Protein AF-A0A3S3B0A4-F1 (afdb_monomer_lite)

pLDDT: mean 95.3, std 5.02, range [60.41, 98.44]

Secondary structure (DSSP, 8-state):
---PPPPSS-HHHHHHHHHHHH--TT-TTSHHHHHHHHHHHHTTT--SS-----SSPPPSS-------------HHHHHHHHHHHHHTT--HHHHHHH-

Organism: NCBI:txid2487352

Foldseek 3Di:
DDPDDDDPDDVVNVVVVCDVQQDDCVDCPGVVVVVVVVCCVVCPPDDPDDPDPDPDDDDPDDPPDDDDDDDDDDPVVLVVLCVVCVVVVHDSVVSVVVD

InterPro domains:
  IPR001242 Condensation domain [PF00668] (9-99)
  IPR023213 Chloramphenicol acetyltransferase-like domain superfamily [G3DSA:3.30.559.10] (4-28)

Structure (mmCIF, N/CA/C/O backbone):
data_AF-A0A3S3B0A4-F1
#
_entry.id   AF-A0A3S3B0A4-F1
#
loop_
_atom_site.group_PDB
_atom_site.id
_atom_site.type_symbol
_atom_site.label_atom_id
_atom_site.label_alt_id
_atom_site.label_comp_id
_atom_site.label_asym_id
_atom_site.label_entity_id
_atom_site.label_seq_id
_atom_site.pdbx_PDB_ins_code
_atom_site.Cartn_x
_atom_site.Cartn_y
_atom_site.Cartn_z
_atom_site.occupancy
_atom_site.B_iso_or_equiv
_atom_site.auth_seq_id
_atom_site.auth_comp_id
_atom_site.auth_asym_id
_atom_site.auth_atom_id
_atom_site.pdbx_PDB_model_num
ATOM 1 N N . VAL A 1 1 ? 31.625 -20.450 12.602 1.00 60.41 1 VAL A N 1
ATOM 2 C CA . VAL A 1 1 ? 30.545 -19.843 11.789 1.00 60.41 1 VAL A CA 1
ATOM 3 C C . VAL A 1 1 ? 29.697 -20.993 11.261 1.00 60.41 1 VAL A C 1
ATOM 5 O O . VAL A 1 1 ? 30.311 -21.925 10.752 1.00 60.41 1 VAL A O 1
ATOM 8 N N . PRO A 1 2 ? 28.370 -21.040 11.469 1.00 75.94 2 PRO A N 1
ATOM 9 C CA . PRO A 1 2 ? 27.560 -22.140 10.943 1.00 75.94 2 PRO A CA 1
ATOM 10 C C . PRO A 1 2 ? 27.639 -22.168 9.406 1.00 75.94 2 PRO A C 1
ATOM 12 O O . PRO A 1 2 ? 27.612 -21.119 8.766 1.00 75.94 2 PRO A O 1
ATOM 15 N N . GLY A 1 3 ? 27.791 -23.360 8.822 1.00 81.19 3 GLY A N 1
ATOM 16 C CA . GLY A 1 3 ? 27.944 -23.572 7.377 1.00 81.19 3 GLY A CA 1
ATOM 17 C C . GLY A 1 3 ? 26.611 -23.518 6.636 1.00 81.19 3 GLY A C 1
ATOM 18 O O . GLY A 1 3 ? 26.149 -24.533 6.125 1.00 81.19 3 GLY A O 1
ATOM 19 N N . TRP A 1 4 ? 25.955 -22.360 6.636 1.00 87.25 4 TRP A N 1
ATOM 20 C CA . TRP A 1 4 ? 24.716 -22.180 5.884 1.00 87.25 4 TRP A CA 1
ATOM 21 C C . TRP A 1 4 ? 24.978 -22.230 4.381 1.00 87.25 4 TRP A C 1
ATOM 23 O O . TRP A 1 4 ? 25.964 -21.679 3.890 1.00 87.25 4 TRP A O 1
ATOM 33 N N . ALA A 1 5 ? 24.076 -22.892 3.658 1.00 88.88 5 ALA A N 1
ATOM 34 C CA . ALA A 1 5 ? 24.095 -22.874 2.206 1.00 88.88 5 ALA A CA 1
ATOM 35 C C . ALA A 1 5 ? 23.840 -21.440 1.702 1.00 88.88 5 ALA A C 1
ATOM 37 O O . ALA A 1 5 ? 23.021 -20.727 2.294 1.00 88.88 5 ALA A O 1
ATOM 38 N N . PRO A 1 6 ? 24.523 -21.005 0.630 1.00 89.44 6 PRO A N 1
ATOM 39 C CA . PRO A 1 6 ? 24.273 -19.696 0.045 1.00 89.44 6 PRO A CA 1
ATOM 40 C C . PRO A 1 6 ? 22.830 -19.604 -0.469 1.00 89.44 6 PRO A C 1
ATOM 42 O O . PRO A 1 6 ? 22.268 -20.590 -0.950 1.00 89.44 6 PRO A O 1
ATOM 45 N N . LEU A 1 7 ? 22.231 -18.411 -0.382 1.00 94.06 7 LEU A N 1
ATOM 46 C CA . LEU A 1 7 ? 20.914 -18.163 -0.973 1.00 94.06 7 LEU A CA 1
ATOM 47 C C . LEU A 1 7 ? 21.006 -18.306 -2.496 1.00 94.06 7 LEU A C 1
ATOM 49 O O . LEU A 1 7 ? 21.923 -17.767 -3.116 1.00 94.06 7 LEU A O 1
ATOM 53 N N . ALA A 1 8 ? 20.027 -18.993 -3.084 1.00 95.19 8 ALA A N 1
ATOM 54 C CA . ALA A 1 8 ? 19.973 -19.247 -4.523 1.00 95.19 8 ALA A CA 1
ATOM 55 C C . ALA A 1 8 ? 19.776 -17.974 -5.366 1.00 95.19 8 ALA A C 1
ATOM 57 O O . ALA A 1 8 ? 20.105 -17.969 -6.545 1.00 95.19 8 ALA A O 1
ATOM 58 N N . VAL A 1 9 ? 19.230 -16.917 -4.759 1.00 96.44 9 VAL A N 1
ATOM 59 C CA . VAL A 1 9 ? 18.972 -15.620 -5.386 1.00 96.44 9 VAL A CA 1
ATOM 60 C C . VAL A 1 9 ? 19.429 -14.541 -4.417 1.00 96.44 9 VAL A C 1
ATOM 62 O O . VAL A 1 9 ? 19.062 -14.553 -3.239 1.00 96.44 9 VAL A O 1
ATOM 65 N N . GLN A 1 10 ? 20.241 -13.618 -4.910 1.00 96.38 10 GLN A N 1
ATOM 66 C CA . GLN A 1 10 ? 20.664 -12.420 -4.205 1.00 96.38 10 GLN A CA 1
ATOM 67 C C . GLN A 1 10 ? 19.788 -11.237 -4.619 1.00 96.38 10 GLN A C 1
ATOM 69 O O . GLN A 1 10 ? 19.143 -11.234 -5.666 1.00 96.38 10 GLN A O 1
ATOM 74 N N . TYR A 1 11 ? 19.798 -10.171 -3.823 1.00 96.69 11 TYR A N 1
ATOM 75 C CA . TYR A 1 11 ? 19.041 -8.963 -4.160 1.00 96.69 11 TYR A CA 1
ATOM 76 C C . TYR A 1 11 ? 19.479 -8.339 -5.500 1.00 96.69 11 TYR A C 1
ATOM 78 O O . TYR A 1 11 ? 18.660 -7.773 -6.219 1.00 96.69 11 TYR A O 1
ATOM 86 N N . ALA A 1 12 ? 20.756 -8.492 -5.872 1.00 97.19 12 ALA A N 1
ATOM 87 C CA . ALA A 1 12 ? 21.257 -8.070 -7.179 1.00 97.19 12 ALA A CA 1
ATOM 88 C C . ALA A 1 12 ? 20.583 -8.834 -8.332 1.00 97.19 12 ALA A C 1
ATOM 90 O O . ALA A 1 12 ? 20.210 -8.220 -9.329 1.00 97.19 12 ALA A O 1
ATOM 91 N N . ASP A 1 13 ? 20.365 -10.142 -8.169 1.00 97.81 13 ASP A N 1
ATOM 92 C CA . ASP A 1 13 ? 19.668 -10.966 -9.159 1.00 97.81 13 ASP A CA 1
ATOM 93 C C . ASP A 1 13 ? 18.209 -10.519 -9.300 1.00 97.81 13 ASP A C 1
ATOM 95 O O . ASP A 1 13 ? 17.715 -10.370 -10.415 1.00 97.81 13 ASP A O 1
ATOM 99 N N . TYR A 1 14 ? 17.541 -10.208 -8.181 1.00 97.25 14 TYR A N 1
ATOM 100 C CA . TYR A 1 14 ? 16.192 -9.633 -8.195 1.00 97.25 14 TYR A CA 1
ATOM 101 C C . TYR A 1 14 ? 16.146 -8.284 -8.924 1.00 97.25 14 TYR A C 1
ATOM 103 O O . TYR A 1 14 ? 15.239 -8.054 -9.716 1.00 97.25 14 TYR A O 1
ATOM 111 N N . ALA A 1 15 ? 17.115 -7.395 -8.694 1.00 97.75 15 ALA A N 1
ATOM 112 C CA . ALA A 1 15 ? 17.156 -6.091 -9.356 1.00 97.75 15 ALA A CA 1
ATOM 113 C C . ALA A 1 15 ? 17.357 -6.219 -10.877 1.00 97.75 15 ALA A C 1
ATOM 115 O O . ALA A 1 15 ? 16.724 -5.501 -11.654 1.00 97.75 15 ALA A O 1
ATOM 116 N N . LEU A 1 16 ? 18.213 -7.151 -11.310 1.00 97.81 16 LEU A N 1
ATOM 117 C CA . LEU A 1 16 ? 18.406 -7.458 -12.728 1.00 97.81 16 LEU A CA 1
ATOM 118 C C . LEU A 1 16 ? 17.137 -8.054 -13.345 1.00 97.81 16 LEU A C 1
ATOM 120 O O . LEU A 1 16 ? 16.693 -7.574 -14.387 1.00 97.81 16 LEU A O 1
ATOM 124 N N . TRP A 1 17 ? 16.528 -9.028 -12.667 1.00 97.75 17 TRP A N 1
ATOM 125 C CA . TRP A 1 17 ? 15.265 -9.642 -13.069 1.00 97.75 17 TRP A CA 1
ATOM 126 C C . TRP A 1 17 ? 14.130 -8.618 -13.166 1.00 97.75 17 TRP A C 1
ATOM 128 O O . TRP A 1 17 ? 13.398 -8.606 -14.150 1.00 97.75 17 TRP A O 1
ATOM 138 N N . GLN A 1 18 ? 14.001 -7.717 -12.189 1.00 97.31 18 GLN A N 1
ATOM 139 C CA . GLN A 1 18 ? 12.970 -6.683 -12.190 1.00 97.31 18 GLN A CA 1
ATOM 140 C C . GLN A 1 18 ? 13.115 -5.780 -13.418 1.00 97.31 18 GLN A C 1
ATOM 142 O O . GLN A 1 18 ? 12.124 -5.509 -14.089 1.00 97.31 18 GLN A O 1
ATOM 147 N N . ARG A 1 19 ? 14.340 -5.345 -13.740 1.00 95.25 19 ARG A N 1
ATOM 148 C CA . ARG A 1 19 ? 14.602 -4.529 -14.934 1.00 95.25 19 ARG A CA 1
ATOM 149 C C . ARG A 1 19 ? 14.251 -5.270 -16.225 1.00 95.25 19 ARG A C 1
ATOM 151 O O . ARG A 1 19 ? 13.691 -4.665 -17.129 1.00 95.25 19 ARG A O 1
ATOM 158 N N . GLU A 1 20 ? 14.583 -6.554 -16.311 1.00 96.69 20 GLU A N 1
ATOM 159 C CA . GLU A 1 20 ? 14.268 -7.385 -17.477 1.00 96.69 20 GLU A CA 1
ATOM 160 C C . GLU A 1 20 ? 12.755 -7.574 -17.654 1.00 96.69 20 GLU A C 1
ATOM 162 O O . GLU A 1 20 ? 12.230 -7.339 -18.737 1.00 96.69 20 GLU A O 1
ATOM 167 N N . VAL A 1 21 ? 12.044 -7.947 -16.586 1.00 97.00 21 VAL A N 1
ATOM 168 C CA . VAL A 1 21 ? 10.604 -8.249 -16.631 1.00 97.00 21 VAL A CA 1
ATOM 169 C C . VAL A 1 21 ? 9.748 -7.004 -16.830 1.00 97.00 21 VAL A C 1
ATOM 171 O O . VAL A 1 21 ? 8.729 -7.067 -17.516 1.00 97.00 21 VAL A O 1
ATOM 174 N N . LEU A 1 22 ? 10.130 -5.877 -16.226 1.00 97.12 22 LEU A N 1
ATOM 175 C CA . LEU A 1 22 ? 9.403 -4.623 -16.405 1.00 97.12 22 LEU A CA 1
ATOM 176 C C . LEU A 1 22 ? 9.503 -4.112 -17.848 1.00 97.12 22 LEU A C 1
ATOM 178 O O . LEU A 1 22 ? 8.526 -3.563 -18.357 1.00 97.12 22 LEU A O 1
ATOM 182 N N . GLY A 1 23 ? 10.631 -4.352 -18.521 1.00 96.12 23 GLY A N 1
ATOM 183 C CA . GLY A 1 23 ? 10.875 -3.887 -19.882 1.00 96.12 23 GLY A CA 1
ATOM 184 C C . GLY A 1 23 ? 11.177 -2.387 -19.941 1.00 96.12 23 GLY A C 1
ATOM 185 O O . GLY A 1 23 ? 11.752 -1.821 -19.011 1.00 96.12 23 GLY A O 1
ATOM 186 N N . SER A 1 24 ? 10.820 -1.749 -21.058 1.00 94.81 24 SER A N 1
ATOM 187 C CA . SER A 1 24 ? 11.099 -0.332 -21.322 1.00 94.81 24 SER A CA 1
ATOM 188 C C . SER A 1 24 ? 9.823 0.501 -21.353 1.00 94.81 24 SER A C 1
ATOM 190 O O . SER A 1 24 ? 8.852 0.103 -21.986 1.00 94.81 24 SER A O 1
ATOM 192 N N . GLU A 1 25 ? 9.844 1.697 -20.765 1.00 92.00 25 GLU A N 1
ATOM 193 C CA . GLU A 1 25 ? 8.731 2.655 -20.870 1.00 92.00 25 GLU A CA 1
ATOM 194 C C . GLU A 1 25 ? 8.470 3.117 -22.314 1.00 92.00 25 GLU A C 1
ATOM 196 O O . GLU A 1 25 ? 7.340 3.467 -22.644 1.00 92.00 25 GLU A O 1
ATOM 201 N N . ASP A 1 26 ? 9.489 3.065 -23.179 1.00 94.88 26 ASP A N 1
ATOM 202 C CA . ASP A 1 26 ? 9.373 3.410 -24.603 1.00 94.88 26 ASP A CA 1
ATOM 203 C C . ASP A 1 26 ? 8.709 2.304 -25.443 1.00 94.88 26 ASP A C 1
ATOM 205 O O . ASP A 1 26 ? 8.384 2.526 -26.610 1.00 94.88 26 ASP A O 1
ATOM 209 N N . ASP A 1 27 ? 8.524 1.108 -24.875 1.00 96.38 27 ASP A N 1
ATOM 210 C CA . ASP A 1 27 ? 7.794 0.004 -25.495 1.00 96.38 27 ASP A CA 1
ATOM 211 C C . ASP A 1 27 ? 6.367 -0.052 -24.918 1.00 96.38 27 ASP A C 1
ATOM 213 O O . ASP A 1 27 ? 6.203 -0.454 -23.760 1.00 96.38 27 ASP A O 1
ATOM 217 N N . PRO A 1 28 ? 5.324 0.320 -25.690 1.00 92.69 28 PRO A N 1
ATOM 218 C CA . PRO A 1 28 ? 3.940 0.337 -25.213 1.00 92.69 28 PRO A CA 1
ATOM 219 C C . PRO A 1 28 ? 3.412 -1.028 -24.759 1.00 92.69 28 PRO A C 1
ATOM 221 O O . PRO A 1 28 ? 2.481 -1.087 -23.954 1.00 92.69 28 PRO A O 1
ATOM 224 N N . GLU A 1 29 ? 3.996 -2.120 -25.256 1.00 94.75 29 GLU A N 1
ATOM 225 C CA . GLU A 1 29 ? 3.590 -3.482 -24.904 1.00 94.75 29 GLU A CA 1
ATOM 226 C C . GLU A 1 29 ? 4.280 -3.991 -23.629 1.00 94.75 29 GLU A C 1
ATOM 228 O O . GLU A 1 29 ? 3.904 -5.039 -23.090 1.00 94.75 29 GLU A O 1
ATOM 233 N N . SER A 1 30 ? 5.260 -3.246 -23.106 1.00 97.44 30 SER A N 1
ATOM 234 C CA . SER A 1 30 ? 5.969 -3.612 -21.886 1.00 97.44 30 SER A CA 1
ATOM 235 C C . SER A 1 30 ? 5.067 -3.564 -20.650 1.00 97.44 30 SER A C 1
ATOM 237 O O . SER A 1 30 ? 4.062 -2.847 -20.565 1.00 97.44 30 SER A O 1
ATOM 239 N N . VAL A 1 31 ? 5.459 -4.330 -19.630 1.00 97.12 31 VAL A N 1
ATOM 240 C CA . VAL A 1 31 ? 4.747 -4.359 -18.350 1.00 97.12 31 VAL A CA 1
ATOM 241 C C . VAL A 1 31 ? 4.797 -2.986 -17.678 1.00 97.12 31 VAL A C 1
ATOM 243 O O . VAL A 1 31 ? 3.775 -2.537 -17.152 1.00 97.12 31 VAL A O 1
ATOM 246 N N . ILE A 1 32 ? 5.948 -2.305 -17.715 1.00 97.69 32 ILE A N 1
ATOM 247 C CA . ILE A 1 32 ? 6.101 -0.990 -17.089 1.00 97.69 32 ILE A CA 1
ATOM 248 C C . ILE A 1 32 ? 5.238 0.070 -17.769 1.00 97.69 32 ILE A C 1
ATOM 250 O O . ILE A 1 32 ? 4.537 0.791 -17.062 1.00 97.69 32 ILE A O 1
ATOM 254 N N . ALA A 1 33 ? 5.196 0.123 -19.105 1.00 97.62 33 ALA A N 1
ATOM 255 C CA . ALA A 1 33 ? 4.400 1.116 -19.825 1.00 97.62 33 ALA A CA 1
ATOM 256 C C . ALA A 1 33 ? 2.910 0.998 -19.468 1.00 97.62 33 ALA A C 1
ATOM 258 O O . ALA A 1 33 ? 2.262 1.986 -19.114 1.00 97.62 33 ALA A O 1
ATOM 259 N N . ARG A 1 34 ? 2.384 -0.233 -19.446 1.00 96.81 34 ARG A N 1
ATOM 260 C CA . ARG A 1 34 ? 0.990 -0.506 -19.067 1.00 96.81 34 ARG A CA 1
ATOM 261 C C . ARG A 1 34 ? 0.683 -0.143 -17.612 1.00 96.81 34 ARG A C 1
ATOM 263 O O . ARG A 1 34 ? -0.383 0.403 -17.333 1.00 96.81 34 ARG A O 1
ATOM 270 N N . GLN A 1 35 ? 1.588 -0.445 -16.679 1.00 96.94 35 GLN A N 1
ATOM 271 C CA . GLN A 1 35 ? 1.400 -0.111 -15.262 1.00 96.94 35 GLN A CA 1
ATOM 272 C C . GLN A 1 35 ? 1.488 1.398 -15.008 1.00 96.94 35 GLN A C 1
ATOM 274 O O . GLN A 1 35 ? 0.684 1.933 -14.245 1.00 96.94 35 GLN A O 1
ATOM 279 N N . VAL A 1 36 ? 2.427 2.090 -15.656 1.00 96.88 36 VAL A N 1
ATOM 280 C CA . VAL A 1 36 ? 2.561 3.550 -15.575 1.00 96.88 36 VAL A CA 1
ATOM 281 C C . VAL A 1 36 ? 1.303 4.229 -16.101 1.00 96.88 36 VAL A C 1
ATOM 283 O O . VAL A 1 36 ? 0.799 5.144 -15.453 1.00 96.88 36 VAL A O 1
ATOM 286 N N . GLU A 1 37 ? 0.761 3.769 -17.229 1.00 97.00 37 GLU A N 1
ATOM 287 C CA . GLU A 1 37 ? -0.458 4.347 -17.795 1.00 97.00 37 GLU A CA 1
ATOM 288 C C . GLU A 1 37 ? -1.665 4.170 -16.867 1.00 97.00 37 GLU A C 1
ATOM 290 O O . GLU A 1 37 ? -2.390 5.129 -16.601 1.00 97.00 37 GLU A O 1
ATOM 295 N N . TYR A 1 38 ? -1.829 2.981 -16.280 1.00 97.31 38 TYR A N 1
ATOM 296 C CA . TYR A 1 38 ? -2.848 2.757 -15.256 1.00 97.31 38 TYR A CA 1
ATOM 297 C C . TYR A 1 38 ? -2.719 3.753 -14.092 1.00 97.31 38 TYR A C 1
ATOM 299 O O . TYR A 1 38 ? -3.709 4.368 -13.700 1.00 97.31 38 TYR A O 1
ATOM 307 N N . TRP A 1 39 ? -1.511 3.955 -13.553 1.00 97.56 39 TRP A N 1
ATOM 308 C CA . TRP A 1 39 ? -1.312 4.853 -12.411 1.00 97.56 39 TRP A CA 1
ATOM 309 C C . TRP A 1 39 ? -1.484 6.328 -12.762 1.00 97.56 39 TRP A C 1
ATOM 311 O O . TRP A 1 39 ? -2.040 7.071 -11.955 1.00 97.56 39 TRP A O 1
ATOM 321 N N . LYS A 1 40 ? -1.077 6.751 -13.964 1.00 97.19 40 LYS A N 1
ATOM 322 C CA . LYS A 1 40 ? -1.356 8.104 -14.467 1.00 97.19 40 LYS A CA 1
ATOM 323 C C . LYS A 1 40 ? -2.852 8.391 -14.469 1.00 97.19 40 LYS A C 1
ATOM 325 O O . LYS A 1 40 ? -3.256 9.466 -14.042 1.00 97.19 40 LYS A O 1
ATOM 330 N N . GLN A 1 41 ? -3.661 7.428 -14.909 1.00 97.88 41 GLN A N 1
ATOM 331 C CA . GLN A 1 41 ? -5.117 7.560 -14.937 1.00 97.88 41 GLN A CA 1
ATOM 332 C C . GLN A 1 41 ? -5.728 7.479 -13.534 1.00 97.88 41 GLN A 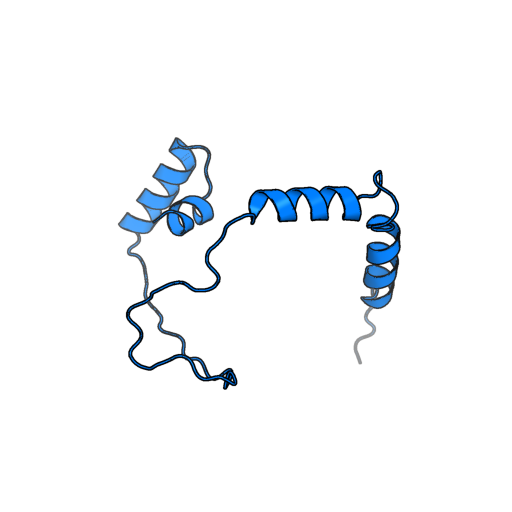C 1
ATOM 334 O O . GLN A 1 41 ? -6.530 8.332 -13.166 1.00 97.88 41 GLN A O 1
ATOM 339 N N . ALA A 1 42 ? -5.331 6.488 -12.731 1.00 98.12 42 ALA A N 1
ATOM 340 C CA . ALA A 1 42 ? -5.892 6.253 -11.401 1.00 98.12 42 ALA A CA 1
ATOM 341 C C . ALA A 1 42 ? -5.601 7.392 -10.407 1.00 98.12 42 ALA A C 1
ATOM 343 O O . ALA A 1 42 ? -6.392 7.625 -9.496 1.00 98.12 42 ALA A O 1
ATOM 344 N N . LEU A 1 43 ? -4.476 8.095 -10.576 1.00 97.31 43 LEU A N 1
ATOM 345 C CA . LEU A 1 43 ? -4.043 9.199 -9.711 1.00 97.31 43 LEU A CA 1
ATOM 346 C C . LEU A 1 43 ? -4.281 10.582 -10.343 1.00 97.31 43 LEU A C 1
ATOM 348 O O . LEU A 1 43 ? -3.851 11.598 -9.790 1.00 97.31 43 LEU A O 1
ATOM 352 N N . ALA A 1 44 ? -4.948 10.645 -11.498 1.00 97.88 44 ALA A N 1
ATOM 353 C CA . ALA A 1 44 ? -5.229 11.902 -12.176 1.00 97.88 44 ALA A CA 1
ATOM 354 C C . ALA A 1 44 ? -6.135 12.802 -11.321 1.00 97.88 44 ALA A C 1
ATOM 356 O O . ALA A 1 44 ? -7.176 12.377 -10.824 1.00 97.88 44 ALA A O 1
ATOM 357 N N . GLY A 1 45 ? -5.758 14.076 -11.190 1.00 95.88 45 GLY A N 1
ATOM 358 C CA . GLY A 1 45 ? -6.579 15.086 -10.515 1.00 95.88 45 GLY A CA 1
ATOM 359 C C . GLY A 1 45 ? -6.593 15.003 -8.986 1.00 95.88 45 GLY A C 1
ATOM 360 O O . GLY A 1 45 ? -7.415 15.673 -8.362 1.00 95.88 45 GLY A O 1
ATOM 361 N N . LEU A 1 46 ? -5.704 14.213 -8.373 1.00 96.06 46 LEU A N 1
ATOM 362 C CA . LEU A 1 46 ? -5.545 14.218 -6.919 1.00 96.06 46 LEU A CA 1
ATOM 363 C C . LEU A 1 46 ? -5.044 15.585 -6.417 1.00 96.06 46 LEU A C 1
ATOM 365 O O . LEU A 1 46 ? -4.230 16.225 -7.088 1.00 96.06 46 LEU A O 1
ATOM 369 N N . PRO A 1 47 ? -5.495 16.034 -5.232 1.00 95.19 47 PRO A N 1
ATOM 370 C CA . PRO A 1 47 ? -4.974 17.248 -4.621 1.00 95.19 47 PRO A CA 1
ATOM 371 C C . PRO A 1 47 ? -3.495 17.078 -4.258 1.00 95.19 47 PRO A C 1
ATOM 373 O O . PRO A 1 47 ? -3.066 16.007 -3.830 1.00 95.19 47 PRO A O 1
ATOM 376 N N . GLU A 1 48 ? -2.722 18.160 -4.363 1.00 91.88 48 GLU A N 1
ATOM 377 C CA . GLU A 1 48 ? -1.303 18.152 -3.978 1.00 91.88 48 GLU A CA 1
ATOM 378 C C . GLU A 1 48 ? -1.109 17.940 -2.467 1.00 91.88 48 GLU A C 1
ATOM 380 O O . GLU A 1 48 ? -0.087 17.406 -2.028 1.00 91.88 48 GLU A O 1
ATOM 385 N N . GLN A 1 49 ? -2.087 18.360 -1.658 1.00 91.56 49 GLN A N 1
ATOM 386 C CA . GLN A 1 49 ? -2.056 18.232 -0.208 1.00 91.56 49 GLN A CA 1
ATOM 387 C C . GLN A 1 49 ? -3.465 18.063 0.372 1.00 91.56 49 GLN A C 1
ATOM 389 O O . GLN A 1 49 ? -4.426 18.647 -0.122 1.00 91.56 49 GLN A O 1
ATOM 394 N N . LEU A 1 50 ? -3.570 17.277 1.447 1.00 92.06 50 LEU A N 1
ATOM 395 C CA . LEU A 1 50 ? -4.776 17.189 2.268 1.00 92.06 50 LEU A CA 1
ATOM 396 C C . LEU A 1 50 ? -4.800 18.307 3.318 1.00 92.06 50 LEU A C 1
ATOM 398 O O . LEU A 1 50 ? -3.795 18.551 3.992 1.00 92.06 50 LEU A O 1
ATOM 402 N N . ASP A 1 51 ? -5.969 18.905 3.524 1.00 89.38 51 ASP A N 1
ATOM 403 C CA . ASP A 1 51 ? -6.200 19.917 4.557 1.00 89.38 51 ASP A CA 1
ATOM 404 C C . ASP A 1 51 ? -6.582 19.260 5.890 1.00 89.38 51 ASP A C 1
ATOM 406 O O . ASP A 1 51 ? -7.739 19.240 6.310 1.00 89.38 51 ASP A O 1
ATOM 410 N N . LEU A 1 52 ? -5.586 18.671 6.553 1.00 92.62 52 LEU A N 1
ATOM 411 C CA . LEU A 1 52 ? -5.747 18.113 7.897 1.00 92.62 52 LEU A CA 1
ATOM 412 C C . LEU A 1 52 ? -5.640 19.218 8.966 1.00 92.62 52 LEU A C 1
ATOM 414 O O . LEU A 1 52 ? -4.866 20.162 8.785 1.00 92.62 52 LEU A O 1
ATOM 418 N N . PRO A 1 53 ? -6.348 19.097 10.108 1.00 95.19 53 PRO A N 1
ATOM 419 C CA . PRO A 1 53 ? -6.268 20.048 11.219 1.00 95.19 53 PRO A CA 1
ATOM 420 C C . PRO A 1 53 ? -4.942 19.890 11.982 1.00 95.19 53 PRO A C 1
ATOM 422 O O . PRO A 1 53 ? -4.896 19.361 13.089 1.00 95.19 53 PRO A O 1
ATOM 425 N N . ALA A 1 54 ? -3.840 20.297 11.356 1.00 93.94 54 ALA A N 1
ATOM 426 C CA . ALA A 1 54 ? -2.501 20.157 11.907 1.00 93.94 54 ALA A CA 1
ATOM 427 C C . ALA A 1 54 ? -2.217 21.211 12.989 1.00 93.94 54 ALA A C 1
ATOM 429 O O . ALA A 1 54 ? -2.508 22.393 12.815 1.00 93.94 54 ALA A O 1
ATOM 430 N N . ASP A 1 55 ? -1.540 20.801 14.064 1.00 96.88 55 ASP A N 1
ATOM 431 C CA . ASP A 1 55 ? -1.134 21.703 15.154 1.00 96.88 55 ASP A CA 1
ATOM 432 C C . ASP A 1 55 ? -0.114 22.768 14.715 1.00 96.88 55 ASP A C 1
ATOM 434 O O . ASP A 1 55 ? 0.093 23.774 15.397 1.00 96.88 55 ASP A O 1
ATOM 438 N N . ARG A 1 56 ? 0.608 22.513 13.616 1.00 92.94 56 ARG A N 1
ATOM 439 C CA . ARG A 1 56 ? 1.697 23.355 13.105 1.00 92.94 56 ARG A CA 1
ATOM 440 C C . ARG A 1 56 ? 1.701 23.360 11.574 1.00 92.94 56 ARG A C 1
ATOM 442 O O . ARG A 1 56 ? 1.353 22.344 10.971 1.00 92.94 56 ARG A O 1
ATOM 449 N N . PRO A 1 57 ? 2.151 24.454 10.935 1.00 92.06 57 PRO A N 1
ATOM 450 C CA . PRO A 1 57 ? 2.315 24.497 9.486 1.00 92.06 57 PRO A CA 1
ATOM 451 C C . PRO A 1 57 ? 3.369 23.487 9.010 1.00 92.06 57 PRO A C 1
ATOM 453 O O . PRO A 1 57 ? 4.338 23.195 9.717 1.00 92.06 57 PRO A O 1
ATOM 456 N N . ARG A 1 58 ? 3.203 22.982 7.782 1.00 92.31 58 ARG A N 1
ATOM 457 C CA . ARG A 1 58 ? 4.159 22.060 7.157 1.00 92.31 58 ARG A CA 1
ATOM 458 C C . ARG A 1 58 ? 5.490 22.783 6.878 1.00 92.31 58 ARG A C 1
ATOM 460 O O . ARG A 1 58 ? 5.479 23.801 6.187 1.00 92.31 58 ARG A O 1
ATOM 467 N N . PRO A 1 59 ? 6.635 22.283 7.377 1.00 93.12 59 PRO A N 1
ATOM 468 C CA . PRO A 1 59 ? 7.933 22.882 7.083 1.00 93.12 59 PRO A CA 1
ATOM 469 C C . PRO A 1 59 ? 8.358 22.603 5.634 1.00 93.12 59 PRO A C 1
ATOM 471 O O . PRO A 1 59 ? 7.996 21.578 5.060 1.00 93.12 59 PRO A O 1
ATOM 474 N N . VAL A 1 60 ? 9.187 23.486 5.069 1.00 95.19 60 VAL A N 1
ATOM 475 C CA . VAL A 1 60 ? 9.755 23.329 3.712 1.00 95.19 60 VAL A CA 1
ATOM 476 C C . VAL A 1 60 ? 10.676 22.106 3.618 1.00 95.19 60 VAL A C 1
ATOM 478 O O . VAL A 1 60 ? 10.740 21.452 2.582 1.00 95.19 60 VAL A O 1
ATOM 481 N N . VAL A 1 61 ? 11.370 21.772 4.710 1.00 97.00 61 VAL A N 1
ATOM 482 C CA . VAL A 1 61 ? 12.238 20.592 4.816 1.00 97.00 61 VAL A CA 1
ATOM 483 C C . VA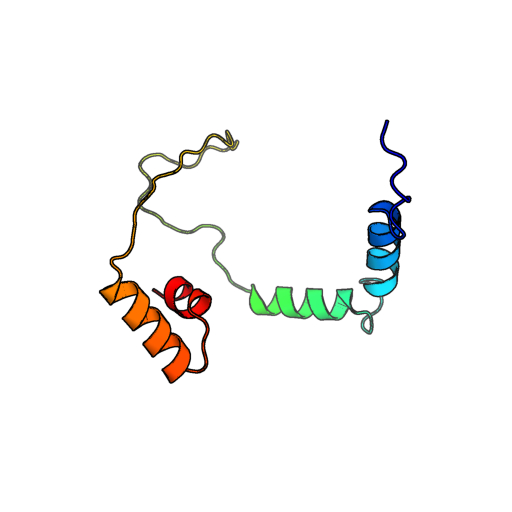L A 1 61 ? 11.667 19.658 5.878 1.00 97.00 61 VAL A C 1
ATOM 485 O O . VAL A 1 61 ? 11.445 20.069 7.018 1.00 97.00 61 VAL A O 1
ATOM 488 N N . ALA A 1 62 ? 11.422 18.400 5.510 1.00 95.81 62 ALA A N 1
ATOM 489 C CA . ALA A 1 62 ? 10.932 17.389 6.439 1.00 95.81 62 ALA A CA 1
ATOM 490 C C . ALA A 1 62 ? 12.026 17.012 7.450 1.00 95.81 62 ALA A C 1
ATOM 492 O O . ALA A 1 62 ? 13.140 16.663 7.070 1.00 95.81 62 ALA A O 1
ATOM 493 N N . SER A 1 63 ? 11.705 17.041 8.745 1.00 96.25 63 SER A N 1
ATOM 494 C CA . SER A 1 63 ? 12.630 16.586 9.795 1.00 96.25 63 SER A CA 1
ATOM 495 C C . SER A 1 63 ? 12.727 15.062 9.889 1.00 96.25 63 SER A C 1
ATOM 497 O O . SER A 1 63 ? 13.643 14.550 10.525 1.00 96.25 63 SER A O 1
ATOM 499 N N . HIS A 1 64 ? 11.750 14.346 9.319 1.00 96.00 64 HIS A N 1
ATOM 500 C CA . HIS A 1 64 ? 11.547 12.901 9.469 1.00 96.00 64 HIS A CA 1
ATOM 501 C C . HIS A 1 64 ? 11.403 12.415 10.927 1.00 96.00 64 HIS A C 1
ATOM 503 O O . HIS A 1 64 ? 11.396 11.212 11.178 1.00 96.00 64 HIS A O 1
ATOM 509 N N . ALA A 1 65 ? 11.230 13.328 11.888 1.00 97.12 65 ALA A N 1
ATOM 510 C CA . ALA A 1 65 ? 10.901 12.982 13.262 1.00 97.12 65 ALA A CA 1
ATOM 511 C C . ALA A 1 65 ? 9.415 12.608 13.359 1.00 97.12 65 ALA A C 1
ATOM 513 O O . ALA A 1 65 ? 8.548 13.387 12.965 1.00 97.12 65 ALA A O 1
ATOM 514 N N . GLY A 1 66 ? 9.128 11.427 13.904 1.00 95.56 66 GLY A N 1
ATOM 515 C CA . GLY A 1 66 ? 7.773 10.925 14.117 1.00 95.56 66 GLY A CA 1
ATOM 516 C C . GLY A 1 66 ? 7.615 10.284 15.493 1.00 95.56 66 GLY A C 1
ATOM 517 O O . GLY A 1 66 ? 8.597 9.956 16.157 1.00 95.56 66 GLY A O 1
ATOM 518 N N . ALA A 1 67 ? 6.366 10.102 15.911 1.00 97.44 67 ALA A N 1
ATOM 519 C CA . ALA A 1 67 ? 5.989 9.377 17.119 1.00 97.44 67 ALA A CA 1
ATOM 520 C C . ALA A 1 67 ? 4.896 8.355 16.778 1.00 97.44 67 ALA A C 1
ATOM 522 O O . ALA A 1 67 ? 4.208 8.489 15.770 1.00 97.44 67 ALA A O 1
ATOM 523 N N . SER A 1 68 ? 4.745 7.327 17.610 1.00 97.75 68 SER A N 1
ATOM 524 C CA . SER A 1 68 ? 3.687 6.320 17.477 1.00 97.75 68 SER A CA 1
ATOM 525 C C . SER A 1 68 ? 2.774 6.367 18.695 1.00 97.75 68 SER A C 1
ATOM 527 O O . SER A 1 68 ? 3.256 6.468 19.823 1.00 97.75 68 SER A O 1
ATOM 529 N N . PHE A 1 69 ? 1.467 6.265 18.466 1.00 98.00 69 PHE A N 1
ATOM 530 C CA . PHE A 1 69 ? 0.464 6.124 19.515 1.00 98.00 69 PHE A CA 1
ATOM 531 C C . PHE A 1 69 ? -0.263 4.793 19.331 1.00 98.00 69 PHE A C 1
ATOM 533 O O . PHE A 1 69 ? -0.829 4.533 18.271 1.00 98.00 69 PHE A O 1
ATOM 540 N N . GLY A 1 70 ? -0.202 3.936 20.350 1.00 97.88 70 GLY A N 1
ATOM 541 C CA . GLY A 1 70 ? -0.856 2.632 20.340 1.00 97.88 70 GLY A CA 1
ATOM 542 C C . GLY A 1 70 ? -2.263 2.711 20.921 1.00 97.88 70 GLY A C 1
ATOM 543 O O . GLY A 1 70 ? -2.468 3.305 21.976 1.00 97.88 70 GLY A O 1
ATOM 544 N N . PHE A 1 71 ? -3.213 2.063 20.258 1.00 97.31 71 PHE A N 1
ATOM 545 C CA . PHE A 1 71 ? -4.556 1.813 20.770 1.00 97.31 71 PHE A CA 1
ATOM 546 C C . PHE A 1 71 ? -5.001 0.415 20.339 1.00 97.31 71 PHE A C 1
ATOM 548 O O . PHE A 1 71 ? -4.373 -0.213 19.484 1.00 97.31 71 PHE A O 1
ATOM 555 N N . THR A 1 72 ? -6.075 -0.084 20.940 1.00 96.94 72 THR A N 1
ATOM 556 C CA . THR A 1 72 ? -6.634 -1.399 20.630 1.00 96.94 72 THR A CA 1
ATOM 557 C C . THR A 1 72 ? -8.112 -1.283 20.295 1.00 96.94 72 THR A C 1
ATOM 559 O O . THR A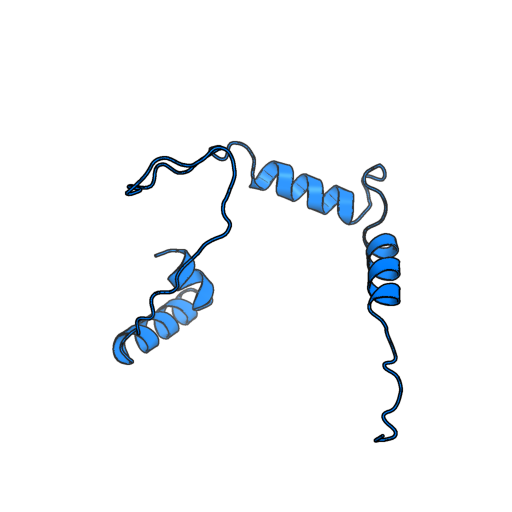 1 72 ? -8.817 -0.407 20.794 1.00 96.94 72 THR A O 1
ATOM 562 N 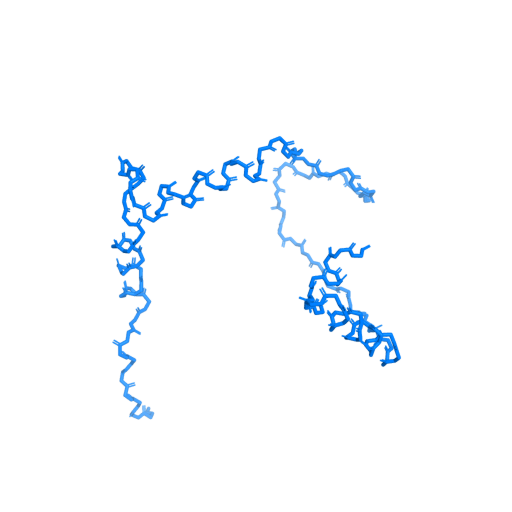N . LEU A 1 73 ? -8.575 -2.179 19.428 1.00 95.38 73 LEU A N 1
ATOM 563 C CA . LEU A 1 73 ? -9.995 -2.399 19.197 1.00 95.38 73 LEU A CA 1
ATOM 564 C C . LEU A 1 73 ? -10.439 -3.561 20.079 1.00 95.38 73 LEU A C 1
ATOM 566 O O . LEU A 1 73 ? -9.767 -4.592 20.141 1.00 95.38 73 LEU A O 1
ATOM 570 N N . GLU A 1 74 ? -11.560 -3.391 20.770 1.00 97.31 74 GLU A N 1
ATOM 571 C CA . GLU A 1 74 ? -12.141 -4.458 21.579 1.00 97.31 74 GLU A CA 1
ATOM 572 C C . GLU A 1 74 ? -12.518 -5.660 20.704 1.00 97.31 74 GLU A C 1
ATOM 574 O O . GLU A 1 74 ? -12.921 -5.505 19.548 1.00 97.31 74 GLU A O 1
ATOM 579 N N . GLU A 1 75 ? -12.440 -6.864 21.270 1.00 96.44 75 GLU A N 1
ATOM 580 C CA . GLU A 1 75 ? -12.698 -8.127 20.565 1.00 96.44 75 GLU A CA 1
ATOM 581 C C . GLU A 1 75 ? -14.040 -8.122 19.818 1.00 96.44 75 GLU A C 1
ATOM 583 O O . GLU A 1 75 ? -14.114 -8.508 18.650 1.00 96.44 75 GLU A O 1
ATOM 588 N N . GLY A 1 76 ? -15.091 -7.593 20.452 1.00 97.75 76 GLY A N 1
ATOM 589 C CA . GLY A 1 76 ? -16.412 -7.489 19.835 1.00 97.75 76 GLY A CA 1
ATOM 590 C C . GLY A 1 76 ? -16.436 -6.597 18.590 1.00 97.75 76 GLY A C 1
ATOM 591 O O . GLY A 1 76 ? -17.168 -6.882 17.643 1.00 97.75 76 GLY A O 1
ATOM 592 N N . LEU A 1 77 ? -15.632 -5.530 18.550 1.00 97.31 77 LEU A N 1
ATOM 593 C CA . LEU A 1 77 ? -15.523 -4.675 17.370 1.00 97.31 77 LEU A CA 1
ATOM 594 C C . LEU A 1 77 ? -14.727 -5.369 16.261 1.00 97.31 77 LEU A C 1
ATOM 596 O O . LEU A 1 77 ? -15.184 -5.374 15.118 1.00 97.31 77 LEU A O 1
ATOM 600 N N . THR A 1 78 ? -13.605 -6.004 16.597 1.00 97.25 78 THR A N 1
ATOM 601 C CA . THR A 1 78 ? -12.792 -6.765 15.636 1.00 97.25 78 THR A CA 1
ATOM 602 C C . THR A 1 78 ? -13.611 -7.875 14.974 1.00 97.25 78 THR A C 1
ATOM 604 O O . THR A 1 78 ? -13.639 -7.966 13.747 1.00 97.25 78 THR A O 1
ATOM 607 N N . GLY A 1 79 ? -14.395 -8.634 15.749 1.00 97.88 79 GLY A N 1
ATOM 608 C CA . GLY A 1 79 ? -15.281 -9.667 15.205 1.00 97.88 79 GLY A CA 1
ATOM 609 C C . GLY A 1 79 ? -16.350 -9.118 14.249 1.00 97.88 79 GLY A C 1
ATOM 610 O O . GLY A 1 79 ? -16.676 -9.749 13.243 1.00 97.88 79 GLY A O 1
ATOM 611 N N . ARG A 1 80 ? -16.871 -7.906 14.496 1.00 97.75 80 ARG A N 1
ATOM 612 C CA . ARG A 1 80 ? -17.811 -7.250 13.565 1.00 97.75 80 ARG A CA 1
ATOM 613 C C . ARG A 1 80 ? -17.137 -6.775 12.279 1.00 97.75 80 ARG A C 1
ATOM 615 O O . ARG A 1 80 ? -17.760 -6.863 11.224 1.00 97.75 80 ARG A O 1
ATOM 622 N N . VAL A 1 81 ? -15.892 -6.301 12.350 1.00 97.94 81 VAL A N 1
ATOM 623 C CA . VAL A 1 81 ? -15.103 -5.932 11.161 1.00 97.94 81 VAL A CA 1
ATOM 624 C C . VAL A 1 81 ? -14.877 -7.155 10.272 1.00 97.94 81 VAL A C 1
ATOM 626 O O . VAL A 1 81 ? -15.108 -7.085 9.067 1.00 97.94 81 VAL A O 1
ATOM 629 N N . GLU A 1 82 ? -14.507 -8.295 10.856 1.00 98.06 82 GLU A N 1
ATOM 630 C CA . GLU A 1 82 ? -14.327 -9.551 10.117 1.00 98.06 82 GLU A CA 1
ATOM 631 C C . GLU A 1 82 ? -15.633 -10.050 9.488 1.00 98.06 82 GLU A C 1
ATOM 633 O O . GLU A 1 82 ? -15.659 -10.436 8.314 1.00 98.06 82 GLU A O 1
ATOM 638 N N . ALA A 1 83 ? -16.735 -10.003 10.242 1.00 98.25 83 ALA A N 1
ATOM 639 C CA . ALA A 1 83 ? -18.049 -10.385 9.739 1.00 98.25 83 ALA A CA 1
ATOM 640 C C . ALA A 1 83 ? -18.487 -9.500 8.560 1.00 98.25 83 ALA A C 1
ATOM 642 O O . ALA A 1 83 ? -18.984 -10.020 7.558 1.00 98.25 83 ALA A O 1
ATOM 643 N N . LEU A 1 84 ? -18.262 -8.183 8.648 1.00 98.19 84 LEU A N 1
ATOM 644 C CA . LEU A 1 84 ? -18.562 -7.240 7.571 1.00 98.19 84 LEU A CA 1
ATOM 645 C C . LEU A 1 84 ? -17.702 -7.505 6.333 1.00 98.19 84 LEU A C 1
ATOM 647 O O . LEU A 1 84 ? -18.241 -7.584 5.231 1.00 98.19 84 LEU A O 1
ATOM 651 N N . ALA A 1 85 ? -16.392 -7.692 6.512 1.00 98.31 85 ALA A N 1
ATOM 652 C CA . ALA A 1 85 ? -15.476 -8.007 5.422 1.00 98.31 85 ALA A CA 1
ATOM 653 C C . ALA A 1 85 ? -15.953 -9.248 4.652 1.00 98.31 85 ALA A C 1
ATOM 655 O O . ALA A 1 85 ? -16.154 -9.194 3.439 1.00 98.31 85 ALA A O 1
ATOM 656 N N . LYS A 1 86 ? -16.258 -10.334 5.372 1.00 98.38 86 LYS A N 1
ATOM 657 C CA . LYS A 1 86 ? -16.778 -11.568 4.773 1.00 98.38 86 LYS A CA 1
ATOM 658 C C . LYS A 1 86 ? -18.112 -11.356 4.056 1.00 98.38 86 LYS A C 1
ATOM 660 O O . LYS A 1 86 ? -18.285 -11.865 2.952 1.00 98.38 86 LYS A O 1
ATOM 665 N N . ALA A 1 87 ? -19.045 -10.622 4.665 1.00 98.44 87 ALA A N 1
ATOM 666 C CA . ALA A 1 87 ? -20.359 -10.364 4.079 1.00 98.44 87 ALA A CA 1
ATOM 667 C C . ALA A 1 87 ? -20.284 -9.566 2.765 1.00 98.44 87 ALA A C 1
ATOM 669 O O . ALA A 1 87 ? -21.152 -9.732 1.914 1.00 98.44 87 ALA A O 1
ATOM 670 N N . GLN A 1 88 ? -19.249 -8.737 2.590 1.00 98.00 88 GLN A N 1
ATOM 671 C CA . GLN A 1 88 ? -19.053 -7.885 1.411 1.00 98.00 88 GLN A CA 1
ATOM 672 C C . GLN A 1 88 ? -18.024 -8.436 0.410 1.00 98.00 88 GLN A C 1
ATOM 674 O O . GLN A 1 88 ? -17.687 -7.756 -0.555 1.00 98.00 88 GLN A O 1
ATOM 679 N N . GLY A 1 89 ? -17.483 -9.641 0.634 1.00 97.94 89 GLY A N 1
ATOM 680 C CA . GLY A 1 89 ? -16.391 -10.173 -0.193 1.00 97.94 89 GLY A CA 1
ATOM 681 C C . GLY A 1 89 ? -15.117 -9.318 -0.142 1.00 97.94 89 GLY A C 1
ATOM 682 O O . GLY A 1 89 ? -14.324 -9.331 -1.080 1.00 97.94 89 GLY A O 1
ATOM 683 N N . ALA A 1 90 ? -14.936 -8.562 0.940 1.00 98.00 90 ALA A N 1
ATOM 684 C CA . ALA A 1 90 ? -13.805 -7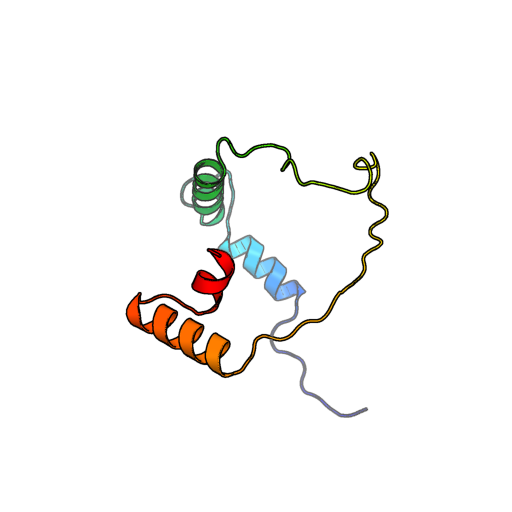.684 1.184 1.00 98.00 90 ALA A CA 1
ATOM 685 C C . ALA A 1 90 ? -12.842 -8.302 2.209 1.00 98.00 90 ALA A C 1
ATOM 687 O O . ALA A 1 90 ? -13.104 -9.340 2.819 1.00 98.00 90 ALA A O 1
ATOM 688 N N . THR A 1 91 ? -11.710 -7.638 2.428 1.00 98.06 91 THR A N 1
ATOM 689 C CA . THR A 1 91 ? -10.777 -7.973 3.509 1.00 98.06 91 THR A CA 1
ATOM 690 C C . THR A 1 91 ? -10.960 -7.017 4.687 1.00 98.06 91 THR A C 1
ATOM 692 O O . THR A 1 91 ? -11.430 -5.892 4.515 1.00 98.06 91 THR A O 1
ATOM 695 N N . ALA A 1 92 ? -10.547 -7.422 5.892 1.00 97.25 92 ALA A N 1
ATOM 696 C CA . ALA A 1 92 ? -10.539 -6.520 7.048 1.00 97.25 92 ALA A CA 1
ATOM 697 C C . ALA A 1 92 ? -9.693 -5.257 6.786 1.00 97.25 92 ALA A C 1
ATOM 699 O O . ALA A 1 92 ? -10.067 -4.172 7.221 1.00 97.25 92 ALA A O 1
ATOM 700 N N . PHE A 1 93 ? -8.610 -5.379 6.002 1.00 97.56 93 PHE A N 1
ATOM 701 C CA . PHE A 1 93 ? -7.819 -4.238 5.531 1.00 97.56 93 PHE A CA 1
ATOM 702 C C . PHE A 1 93 ? -8.681 -3.228 4.767 1.00 97.56 93 PHE A C 1
ATOM 704 O O . PHE A 1 93 ? -8.650 -2.049 5.094 1.00 97.56 93 PHE A O 1
ATOM 711 N N . MET A 1 94 ? -9.487 -3.680 3.799 1.00 98.25 94 MET A N 1
ATOM 712 C CA . MET A 1 94 ? -10.375 -2.799 3.030 1.00 98.25 94 MET A CA 1
ATOM 713 C C . MET A 1 94 ? -11.430 -2.127 3.914 1.00 98.25 94 MET A C 1
ATOM 715 O O . MET A 1 94 ? -11.706 -0.948 3.727 1.00 98.25 94 MET A O 1
ATOM 719 N N . VAL A 1 95 ? -11.994 -2.852 4.888 1.00 97.88 95 VAL A N 1
ATOM 720 C CA . VAL A 1 95 ? -12.986 -2.290 5.822 1.00 97.88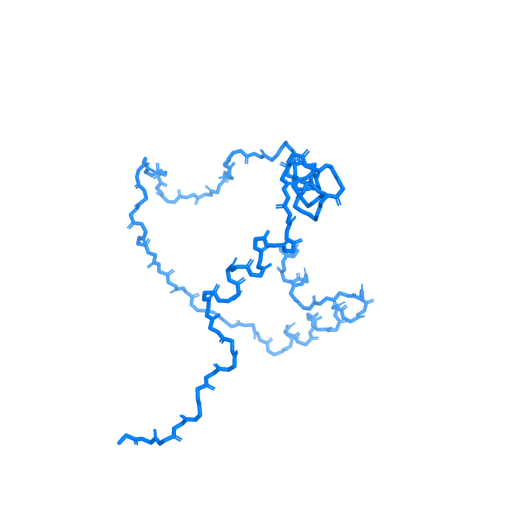 95 VAL A CA 1
ATOM 721 C C . VAL A 1 95 ? -12.374 -1.175 6.670 1.00 97.88 95 VAL A C 1
ATOM 723 O O . VAL A 1 95 ? -12.968 -0.110 6.781 1.00 97.88 95 VAL A O 1
ATOM 726 N N . VAL A 1 96 ? -11.186 -1.392 7.239 1.00 97.00 96 VAL A N 1
ATOM 727 C CA . VAL A 1 96 ? -10.497 -0.368 8.044 1.00 97.00 96 VAL A CA 1
ATOM 728 C C . VAL A 1 96 ? -10.004 0.789 7.172 1.00 97.00 96 VAL A C 1
ATOM 730 O O . VAL A 1 96 ? -10.029 1.929 7.611 1.00 97.00 96 VAL A O 1
ATOM 733 N N . HIS A 1 97 ? -9.585 0.517 5.935 1.00 97.25 97 HIS A N 1
ATOM 734 C CA . HIS A 1 97 ? -9.137 1.543 4.992 1.00 97.25 97 HIS A CA 1
ATOM 735 C C . HIS A 1 97 ? -10.265 2.479 4.526 1.00 97.25 97 HIS A C 1
ATOM 737 O O . HIS A 1 97 ? -9.987 3.609 4.140 1.00 97.25 97 HIS A O 1
ATOM 743 N N . ALA A 1 98 ? -11.517 2.014 4.542 1.00 96.31 98 ALA A N 1
ATOM 744 C CA . ALA A 1 98 ? -12.685 2.786 4.116 1.00 96.31 98 ALA A CA 1
ATOM 745 C C . ALA A 1 98 ? -13.360 3.597 5.239 1.00 96.31 98 ALA A C 1
ATOM 747 O O . ALA A 1 98 ? -14.242 4.402 4.937 1.00 96.31 98 ALA A O 1
ATOM 748 N N . ALA A 1 99 ? -13.011 3.332 6.502 1.00 84.19 99 ALA A N 1
ATOM 749 C CA . ALA A 1 99 ? -13.596 3.970 7.683 1.00 84.19 99 ALA A CA 1
ATOM 750 C C . ALA A 1 99 ? -13.025 5.375 7.920 1.00 84.19 99 ALA A C 1
ATOM 752 O O . ALA A 1 99 ? -13.824 6.250 8.328 1.00 84.19 99 ALA A O 1
#

Radius of gyration: 22.09 Å; chains: 1; bounding box: 51×48×47 Å

Sequence (99 aa):
VPGWAPLAVQYADYALWQREVLGSEDDPESVIARQVEYWKQALAGLPEQLDLPADRPRPVVASHAGASFGFTLEEGLTGRVEALAKAQGATAFMVVHAA